Protein AF-A0A9W9JB70-F1 (afdb_monomer_lite)

Foldseek 3Di:
DDPLCVVVDPDDPVNDDPPDFAKDKDWDWPPDDDPDDDVDGDIDIKIATALPTPDFDKDKDQDDCVDRVDALPPDFDWDQDPVRDTDTDDDPSVPGDHDDDDDDDDDCPDPSIDIDGHGDMDD

Structure (mmCIF, N/CA/C/O backbone):
data_AF-A0A9W9JB70-F1
#
_entry.id   AF-A0A9W9JB70-F1
#
loop_
_atom_site.group_PDB
_atom_site.id
_atom_site.type_symbol
_atom_site.label_atom_id
_atom_site.label_alt_id
_atom_site.label_comp_id
_atom_site.label_asym_id
_atom_site.label_entity_id
_atom_site.label_seq_id
_atom_site.pdbx_PDB_ins_code
_atom_site.Cartn_x
_atom_site.Cartn_y
_atom_site.Cartn_z
_atom_site.occupancy
_atom_site.B_iso_or_equiv
_atom_site.auth_seq_id
_atom_site.auth_comp_id
_atom_site.auth_asym_id
_atom_site.auth_atom_id
_atom_site.pdbx_PDB_model_num
ATOM 1 N N . MET A 1 1 ? 16.450 0.782 2.456 1.00 54.50 1 MET A N 1
ATOM 2 C CA . MET A 1 1 ? 16.078 1.651 1.320 1.00 54.50 1 MET A CA 1
ATOM 3 C C . MET A 1 1 ? 17.338 2.333 0.809 1.00 54.50 1 MET A C 1
ATOM 5 O O . MET A 1 1 ? 18.117 2.794 1.636 1.00 54.50 1 MET A O 1
ATOM 9 N N . ASP A 1 2 ? 17.587 2.320 -0.502 1.00 63.84 2 ASP A N 1
ATOM 10 C CA . ASP A 1 2 ? 18.784 2.926 -1.104 1.00 63.84 2 ASP A CA 1
ATOM 11 C C . ASP A 1 2 ? 18.787 4.449 -0.869 1.00 63.84 2 ASP A C 1
ATOM 13 O O . ASP A 1 2 ? 17.778 5.120 -1.092 1.00 63.84 2 ASP A O 1
ATOM 17 N N . LYS A 1 3 ? 19.919 5.008 -0.414 1.00 68.44 3 LYS A N 1
ATOM 18 C CA . LYS A 1 3 ? 20.074 6.454 -0.186 1.00 68.44 3 LYS A CA 1
ATOM 19 C C . LYS A 1 3 ? 19.827 7.266 -1.459 1.00 68.44 3 LYS A C 1
ATOM 21 O O . LYS A 1 3 ? 19.377 8.403 -1.354 1.00 68.44 3 LYS A O 1
ATOM 26 N N . LYS A 1 4 ? 20.078 6.683 -2.637 1.00 66.25 4 LYS A N 1
ATOM 27 C CA . LYS A 1 4 ? 19.820 7.307 -3.943 1.00 66.25 4 LYS A CA 1
ATOM 28 C C . LYS A 1 4 ? 18.328 7.572 -4.193 1.00 66.25 4 LYS A C 1
ATOM 30 O O . LYS A 1 4 ? 18.001 8.479 -4.945 1.00 66.25 4 LYS A O 1
ATOM 35 N N . LEU A 1 5 ? 17.428 6.823 -3.549 1.00 68.25 5 LEU A N 1
ATOM 36 C CA . LEU A 1 5 ? 15.977 6.992 -3.697 1.00 68.25 5 LEU A CA 1
ATOM 37 C C . LEU A 1 5 ? 15.408 8.080 -2.779 1.00 68.25 5 LEU A C 1
ATOM 39 O O . LEU A 1 5 ? 14.369 8.654 -3.090 1.00 68.25 5 LEU A O 1
ATOM 43 N N . LEU A 1 6 ? 16.092 8.400 -1.674 1.00 70.50 6 LEU A N 1
ATOM 44 C CA . LEU A 1 6 ? 15.619 9.395 -0.704 1.00 70.50 6 LEU A CA 1
ATOM 45 C C . LEU A 1 6 ? 15.461 10.788 -1.323 1.00 70.50 6 LEU A C 1
ATOM 47 O O . LEU A 1 6 ? 14.512 11.489 -0.994 1.00 70.50 6 LEU A O 1
ATOM 51 N N . SER A 1 7 ? 16.352 11.180 -2.238 1.00 69.88 7 SER A N 1
ATOM 52 C CA . SER A 1 7 ? 16.279 12.475 -2.932 1.00 69.88 7 SER A CA 1
ATOM 53 C C . SER A 1 7 ? 15.112 12.582 -3.917 1.00 69.88 7 SER A C 1
ATOM 55 O O . SER A 1 7 ? 14.789 13.681 -4.360 1.00 69.88 7 SER A O 1
ATOM 57 N N . LEU A 1 8 ? 14.487 11.457 -4.270 1.00 68.56 8 LEU A N 1
ATOM 58 C CA . LEU A 1 8 ? 13.368 11.384 -5.208 1.00 68.56 8 LEU A CA 1
ATOM 59 C C . LEU A 1 8 ? 12.012 11.332 -4.491 1.00 68.56 8 LEU A C 1
ATOM 61 O O . LEU A 1 8 ? 10.968 11.469 -5.130 1.00 68.56 8 LEU A O 1
ATOM 65 N N . MET A 1 9 ? 12.010 11.147 -3.169 1.00 68.81 9 MET A N 1
ATOM 66 C CA . MET A 1 9 ? 10.788 11.141 -2.376 1.00 68.81 9 MET A CA 1
ATOM 67 C C . MET A 1 9 ? 10.269 12.569 -2.201 1.00 68.81 9 MET A C 1
ATOM 69 O O . MET A 1 9 ? 10.938 13.423 -1.626 1.00 68.81 9 MET A O 1
ATOM 73 N N . ARG A 1 10 ? 9.048 12.825 -2.681 1.00 65.38 10 ARG A N 1
ATOM 74 C CA . ARG A 1 10 ? 8.366 14.120 -2.504 1.00 65.38 10 ARG A CA 1
ATOM 75 C C . ARG A 1 10 ? 7.771 14.314 -1.114 1.00 65.38 10 ARG A C 1
ATOM 77 O O . ARG A 1 10 ? 7.559 15.448 -0.708 1.00 65.38 10 ARG A O 1
ATOM 84 N N . TYR A 1 11 ? 7.477 13.214 -0.431 1.00 68.38 11 TYR A N 1
ATOM 85 C CA . TYR A 1 11 ? 6.796 13.206 0.854 1.00 68.38 11 TYR A CA 1
ATOM 86 C C . TYR A 1 11 ? 7.609 12.402 1.856 1.00 68.38 11 TYR A C 1
ATOM 88 O O . TYR A 1 11 ? 8.193 11.366 1.527 1.00 68.38 11 TYR A O 1
ATOM 96 N N . SER A 1 12 ? 7.628 12.883 3.087 1.00 70.94 12 SER A N 1
ATOM 97 C CA . SER A 1 12 ? 8.323 12.285 4.213 1.00 70.94 12 SER A CA 1
ATOM 98 C C . SER A 1 12 ? 7.400 12.211 5.428 1.00 70.94 12 SER A C 1
ATOM 100 O O . SER A 1 12 ? 6.258 12.672 5.417 1.00 70.94 12 SER A O 1
ATOM 102 N N . THR A 1 13 ? 7.895 11.633 6.518 1.00 70.81 13 THR A N 1
ATOM 103 C CA . THR A 1 13 ? 7.125 11.495 7.760 1.00 70.81 13 THR A CA 1
ATOM 104 C C . THR A 1 13 ? 6.748 12.835 8.397 1.00 70.81 13 THR A C 1
ATOM 106 O O . THR A 1 13 ? 5.802 12.868 9.184 1.00 70.81 13 THR A O 1
ATOM 109 N N . ILE A 1 14 ? 7.444 13.930 8.059 1.00 77.38 14 ILE A N 1
ATOM 110 C CA . ILE A 1 14 ? 7.163 15.276 8.587 1.00 77.38 14 ILE A CA 1
ATOM 111 C C . ILE A 1 14 ? 5.987 15.954 7.873 1.00 77.38 14 ILE A C 1
ATOM 113 O O . ILE A 1 14 ? 5.364 16.840 8.447 1.00 77.38 14 ILE A O 1
ATOM 117 N N . ASP A 1 15 ? 5.664 15.521 6.650 1.00 77.06 15 ASP A N 1
ATOM 118 C CA . ASP A 1 15 ? 4.560 16.068 5.849 1.00 77.06 15 ASP A CA 1
ATOM 119 C C . ASP A 1 15 ? 3.198 15.521 6.303 1.00 77.06 15 ASP A C 1
ATOM 121 O O . ASP A 1 15 ? 2.140 15.986 5.873 1.00 77.06 15 ASP A O 1
ATOM 125 N N . ARG A 1 16 ? 3.207 14.524 7.196 1.00 78.06 16 ARG A N 1
ATOM 126 C CA . ARG A 1 16 ? 1.993 13.927 7.742 1.00 78.06 16 ARG A CA 1
ATOM 127 C C . ARG A 1 16 ? 1.310 14.900 8.697 1.00 78.06 16 ARG A C 1
ATOM 129 O O . ARG A 1 16 ? 1.859 15.269 9.735 1.00 78.06 16 ARG A O 1
ATOM 136 N N . GLN A 1 17 ? 0.061 15.236 8.392 1.00 82.69 17 GLN A N 1
ATOM 137 C CA . GLN A 1 17 ? -0.764 16.061 9.267 1.00 82.69 17 GLN A CA 1
ATOM 138 C C . GLN A 1 17 ? -0.983 15.380 10.624 1.00 82.69 17 GLN A C 1
ATOM 140 O O . GLN A 1 17 ? -1.194 14.166 10.718 1.00 82.69 17 GLN A O 1
ATOM 145 N N . SER A 1 18 ? -0.954 16.181 11.691 1.00 82.50 18 SER A N 1
ATOM 146 C CA . SER A 1 18 ? -1.287 15.700 13.031 1.00 82.50 18 SER A CA 1
ATOM 147 C C . SER A 1 18 ? -2.692 15.096 13.040 1.00 82.50 18 SER A C 1
ATOM 149 O O . SER A 1 18 ? -3.615 15.652 12.453 1.00 82.50 18 SER A O 1
ATOM 151 N N . GLY A 1 19 ? -2.844 13.944 13.690 1.00 84.25 19 GLY A N 1
ATOM 152 C CA . GLY A 1 19 ? -4.113 13.220 13.740 1.00 84.25 19 GLY A CA 1
ATOM 153 C C . GLY A 1 19 ? -4.423 12.351 12.518 1.00 84.25 19 GLY A C 1
ATOM 154 O O . GLY A 1 19 ? -5.435 11.664 12.531 1.00 84.25 19 GLY A O 1
ATOM 155 N N . SER A 1 20 ? -3.563 12.321 11.496 1.00 86.44 20 SER A N 1
ATOM 156 C CA . SER A 1 20 ? -3.701 11.349 10.404 1.00 86.44 20 SER A CA 1
ATOM 157 C C . SER A 1 20 ? -3.243 9.952 10.842 1.00 86.44 20 SER A C 1
ATOM 159 O O . SER A 1 20 ? -2.244 9.855 11.568 1.00 86.44 20 SER A O 1
ATOM 161 N N . PRO A 1 21 ? -3.917 8.876 10.385 1.00 90.06 21 PRO A N 1
ATOM 162 C CA . PRO A 1 21 ? -3.486 7.514 10.661 1.00 90.06 21 PRO A CA 1
ATOM 163 C C . PRO A 1 21 ? -2.098 7.257 10.075 1.00 90.06 21 PRO A C 1
ATOM 165 O O . PRO A 1 21 ? -1.689 7.841 9.064 1.00 90.06 21 PRO A O 1
ATOM 168 N N . ARG A 1 22 ? -1.351 6.375 10.730 1.00 91.25 22 ARG A N 1
ATOM 169 C CA . ARG A 1 22 ? -0.004 5.998 10.313 1.00 91.25 22 ARG A CA 1
ATOM 170 C C . ARG A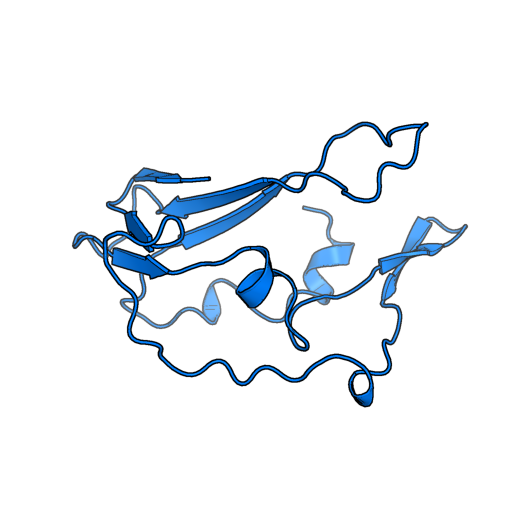 1 22 ? -0.083 4.801 9.377 1.00 91.25 22 ARG A C 1
ATOM 172 O O . ARG A 1 22 ? -0.102 3.660 9.824 1.00 91.25 22 ARG A O 1
ATOM 179 N N . LEU A 1 23 ? -0.179 5.088 8.084 1.00 89.19 23 LEU A N 1
ATOM 180 C CA . LEU A 1 23 ? -0.256 4.070 7.043 1.00 89.19 23 LEU A CA 1
ATOM 181 C C . LEU A 1 23 ? 1.068 3.953 6.292 1.00 89.19 23 LEU A C 1
ATOM 183 O O . LEU A 1 23 ? 1.698 4.961 5.967 1.00 89.19 23 LEU A O 1
ATOM 187 N N . THR A 1 24 ? 1.437 2.720 5.968 1.00 88.56 24 THR A N 1
ATOM 188 C CA . THR A 1 24 ? 2.559 2.389 5.091 1.00 88.56 24 THR A CA 1
ATOM 189 C C . THR A 1 24 ? 2.031 1.658 3.864 1.00 88.56 24 THR A C 1
ATOM 191 O O . THR A 1 24 ? 1.356 0.642 4.001 1.00 88.56 24 THR A O 1
ATOM 194 N N . LEU A 1 25 ? 2.365 2.154 2.670 1.00 85.00 25 LEU A N 1
ATOM 195 C CA . LEU A 1 25 ? 2.153 1.454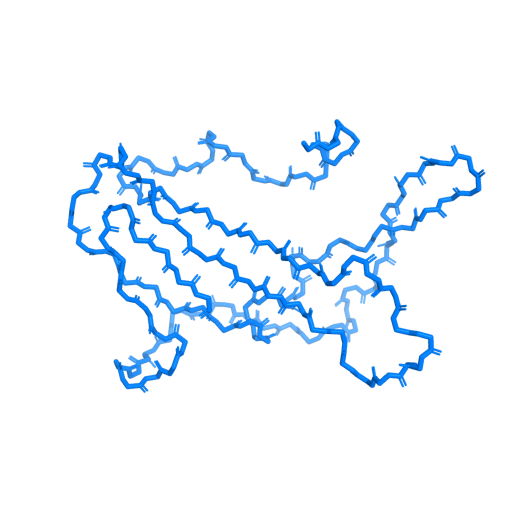 1.402 1.00 85.00 25 LEU A CA 1
ATOM 196 C C . LEU A 1 25 ? 3.478 0.826 0.961 1.00 85.00 25 LEU A C 1
ATOM 198 O O . LEU A 1 25 ? 4.467 1.531 0.765 1.00 85.00 25 LEU A O 1
ATOM 202 N N . THR A 1 26 ? 3.495 -0.492 0.798 1.00 85.81 26 THR A N 1
ATOM 203 C CA . THR A 1 26 ? 4.652 -1.255 0.318 1.00 85.81 26 THR A CA 1
ATOM 204 C C . THR A 1 26 ? 4.346 -1.835 -1.054 1.00 85.81 26 THR A C 1
ATOM 206 O O . THR A 1 26 ? 3.284 -2.418 -1.254 1.00 85.81 26 THR A O 1
ATOM 209 N N . LEU A 1 27 ? 5.286 -1.693 -1.989 1.00 81.94 27 LEU A N 1
ATOM 210 C CA . LEU A 1 27 ? 5.209 -2.275 -3.324 1.00 81.94 27 LEU A CA 1
ATOM 211 C C . LEU A 1 27 ? 6.178 -3.452 -3.430 1.00 81.94 27 LEU A C 1
ATOM 213 O O . LEU A 1 27 ? 7.383 -3.282 -3.251 1.00 81.94 27 LEU A O 1
ATOM 217 N N . GLU A 1 28 ? 5.658 -4.633 -3.743 1.00 82.38 28 GLU A N 1
ATOM 218 C CA . GLU A 1 28 ? 6.434 -5.856 -3.917 1.00 82.38 28 GLU A CA 1
ATOM 219 C C . GLU A 1 28 ? 6.312 -6.350 -5.360 1.00 82.38 28 GLU A C 1
ATOM 221 O O . GLU A 1 28 ? 5.230 -6.693 -5.837 1.00 82.38 28 GLU A O 1
ATOM 226 N N . ALA A 1 29 ? 7.443 -6.398 -6.060 1.00 77.44 29 ALA A N 1
ATOM 227 C CA . ALA A 1 29 ? 7.565 -7.061 -7.352 1.00 77.44 29 ALA A CA 1
ATOM 228 C C . ALA A 1 29 ? 8.129 -8.472 -7.163 1.00 77.44 29 ALA A C 1
ATOM 230 O O . ALA A 1 29 ? 8.850 -8.739 -6.198 1.00 77.44 29 ALA A O 1
ATOM 231 N N . LYS A 1 30 ? 7.860 -9.371 -8.115 1.00 73.62 30 LYS A N 1
ATOM 232 C CA . LYS A 1 30 ? 8.602 -10.635 -8.192 1.00 73.62 30 LYS A CA 1
ATOM 233 C C . LYS A 1 30 ? 10.097 -10.335 -8.317 1.00 73.62 30 LYS A C 1
ATOM 235 O O . LYS A 1 30 ? 10.495 -9.480 -9.104 1.00 73.62 30 LYS A O 1
ATOM 240 N N . SER A 1 31 ? 10.911 -11.054 -7.549 1.00 69.38 31 SER A N 1
ATOM 241 C CA . SER A 1 31 ? 12.374 -10.942 -7.585 1.00 69.38 31 SER A CA 1
ATOM 242 C C . SER A 1 31 ? 12.974 -11.415 -8.908 1.00 69.38 31 SER A C 1
ATOM 244 O O . SER A 1 31 ? 14.086 -11.029 -9.256 1.00 69.38 31 SER A O 1
ATOM 246 N N . GLU A 1 32 ? 12.247 -12.263 -9.631 1.00 66.44 32 GLU A N 1
ATOM 247 C CA . GLU A 1 32 ? 12.661 -12.828 -10.907 1.00 66.44 32 GLU A CA 1
ATOM 248 C C . GLU A 1 32 ? 11.926 -12.123 -12.048 1.00 66.44 32 GLU A C 1
ATOM 250 O O . GLU A 1 32 ? 10.696 -12.007 -12.042 1.00 66.44 32 GLU A O 1
ATOM 255 N N . LEU A 1 33 ? 12.695 -11.662 -13.035 1.00 61.25 33 LEU A N 1
ATOM 256 C CA . LEU A 1 33 ? 12.154 -11.252 -14.323 1.00 61.25 33 LEU A CA 1
ATOM 257 C C . LEU A 1 33 ? 11.652 -12.510 -15.032 1.00 61.25 33 LEU A C 1
ATOM 259 O O . LEU A 1 33 ? 12.414 -13.462 -15.200 1.00 61.25 33 LEU A O 1
ATOM 263 N N . ASP A 1 34 ? 10.382 -12.524 -15.437 1.00 59.91 34 ASP A N 1
ATOM 264 C CA . ASP A 1 34 ? 9.857 -13.631 -16.234 1.00 59.91 34 ASP A CA 1
ATOM 265 C C . ASP A 1 34 ? 10.555 -13.595 -17.607 1.00 59.91 34 ASP A C 1
ATOM 267 O O . ASP A 1 34 ? 10.440 -12.588 -18.317 1.00 59.91 34 ASP A O 1
ATOM 271 N N . PRO A 1 35 ? 11.314 -14.638 -17.998 1.00 58.56 35 PRO A N 1
ATOM 272 C CA . PRO A 1 35 ? 11.935 -14.689 -19.321 1.00 58.56 35 PRO A CA 1
ATOM 273 C C . PRO A 1 35 ? 10.881 -14.700 -20.435 1.00 58.56 35 PRO A C 1
ATOM 275 O O . PRO A 1 35 ? 11.190 -14.384 -21.585 1.00 58.56 35 PRO A O 1
ATOM 278 N N . VAL A 1 36 ? 9.637 -15.053 -20.102 1.00 61.03 36 VAL A N 1
ATOM 279 C CA . VAL A 1 36 ? 8.480 -14.913 -20.971 1.00 61.03 36 VAL A CA 1
ATOM 280 C C . VAL A 1 36 ? 7.731 -13.660 -20.541 1.00 61.03 36 VAL A C 1
ATOM 282 O O . VAL A 1 36 ? 7.016 -13.655 -19.543 1.00 61.03 36 VAL A O 1
ATOM 285 N N . TYR A 1 37 ? 7.863 -12.593 -21.327 1.00 55.56 37 TYR A N 1
ATOM 286 C CA . TYR A 1 37 ? 7.028 -11.410 -21.158 1.00 55.56 37 TYR A CA 1
ATOM 287 C C . TYR A 1 37 ? 5.555 -11.813 -21.319 1.00 55.56 37 TYR A C 1
ATOM 289 O O . TYR A 1 37 ? 5.074 -12.046 -22.428 1.00 55.56 37 TYR A O 1
ATOM 297 N N . ARG A 1 38 ? 4.844 -11.944 -20.199 1.00 58.25 38 ARG A N 1
ATOM 298 C CA . ARG A 1 38 ? 3.388 -11.816 -20.167 1.00 58.25 38 ARG A CA 1
ATOM 299 C C . ARG A 1 38 ? 3.099 -10.345 -19.918 1.00 58.25 38 ARG A C 1
ATOM 301 O O . ARG A 1 38 ? 3.779 -9.744 -19.091 1.00 58.25 38 ARG A O 1
ATOM 308 N N . ASP A 1 39 ? 2.082 -9.797 -20.575 1.00 56.28 39 ASP A N 1
ATOM 309 C CA . ASP A 1 39 ? 1.698 -8.371 -20.549 1.00 56.28 39 ASP A CA 1
ATOM 310 C C . ASP A 1 39 ? 1.363 -7.798 -19.147 1.00 56.28 39 ASP A C 1
ATOM 312 O O . ASP A 1 39 ? 0.853 -6.688 -19.022 1.00 56.28 39 ASP A O 1
ATOM 316 N N . SER A 1 40 ? 1.631 -8.532 -18.064 1.00 58.12 40 SER A N 1
ATOM 317 C CA . SER A 1 40 ? 1.373 -8.137 -16.687 1.00 58.12 40 SER A CA 1
ATOM 318 C C . SER A 1 40 ? 2.551 -8.499 -15.775 1.00 58.12 40 SER A C 1
ATOM 320 O O . SER A 1 40 ? 2.728 -9.662 -15.396 1.00 58.12 40 SER A O 1
ATOM 322 N N . TYR A 1 41 ? 3.317 -7.496 -15.344 1.00 58.50 41 TYR A N 1
ATOM 323 C CA . TYR A 1 41 ? 4.135 -7.625 -14.139 1.00 58.50 41 TYR A CA 1
ATOM 324 C C . TYR A 1 41 ? 3.200 -7.641 -12.927 1.00 58.50 41 TYR A C 1
ATOM 326 O O . TYR A 1 41 ? 2.465 -6.685 -12.689 1.00 58.50 41 TYR A O 1
ATOM 334 N N . SER A 1 42 ? 3.204 -8.733 -12.161 1.00 71.19 42 SER A N 1
ATOM 335 C CA . SER A 1 42 ? 2.416 -8.820 -10.931 1.00 71.19 42 SER A CA 1
ATOM 336 C C . SER A 1 42 ? 3.110 -8.019 -9.830 1.00 71.19 42 SER A C 1
ATOM 338 O O . SER A 1 42 ? 4.055 -8.508 -9.205 1.00 71.19 42 SER A O 1
ATOM 340 N N . LEU A 1 43 ? 2.650 -6.791 -9.622 1.00 76.75 43 LEU A N 1
ATOM 341 C CA . LEU A 1 43 ? 2.995 -5.979 -8.465 1.00 76.75 43 LEU A CA 1
ATOM 342 C C . LEU A 1 43 ? 1.961 -6.227 -7.366 1.00 76.75 43 LEU A C 1
ATOM 344 O O . LEU A 1 43 ? 0.761 -6.125 -7.609 1.00 76.75 43 LEU A O 1
ATOM 348 N N . THR A 1 44 ? 2.430 -6.572 -6.171 1.00 82.06 44 THR A N 1
ATOM 349 C CA . THR A 1 44 ? 1.591 -6.664 -4.975 1.00 82.06 44 THR A CA 1
ATOM 350 C C . THR A 1 44 ? 1.747 -5.381 -4.185 1.00 82.06 44 THR A C 1
ATOM 352 O O . THR A 1 44 ? 2.865 -4.951 -3.906 1.00 82.06 44 THR A O 1
ATOM 355 N N . PHE A 1 45 ? 0.631 -4.780 -3.809 1.00 84.25 45 PHE A N 1
ATOM 356 C CA . PHE A 1 45 ? 0.616 -3.595 -2.972 1.00 84.25 45 PHE A CA 1
ATOM 357 C C . PHE A 1 45 ? 0.111 -3.997 -1.599 1.00 84.25 45 PHE A C 1
ATOM 359 O O . PHE A 1 45 ? -0.920 -4.646 -1.491 1.00 84.25 45 PHE A O 1
ATOM 366 N N . LYS A 1 46 ? 0.843 -3.637 -0.550 1.00 89.38 46 LYS A N 1
ATOM 367 C CA . LYS A 1 46 ? 0.455 -3.910 0.832 1.00 89.38 46 LYS A CA 1
ATOM 368 C C . LYS A 1 46 ? 0.237 -2.607 1.562 1.00 89.38 46 LYS A C 1
ATOM 370 O O . LYS A 1 46 ? 1.117 -1.749 1.539 1.00 89.38 46 LYS A O 1
ATOM 375 N N . ILE A 1 47 ? -0.900 -2.479 2.231 1.00 91.31 47 ILE A N 1
ATOM 376 C CA . ILE A 1 47 ? -1.194 -1.337 3.092 1.00 91.31 47 ILE A CA 1
ATOM 377 C C . ILE A 1 47 ? -1.226 -1.838 4.526 1.00 91.31 47 ILE A C 1
ATOM 379 O O . ILE A 1 47 ? -2.013 -2.723 4.852 1.00 91.31 47 ILE A O 1
ATOM 383 N N . ALA A 1 48 ? -0.362 -1.282 5.366 1.00 94.19 48 ALA A N 1
ATOM 384 C CA . ALA A 1 48 ? -0.266 -1.614 6.781 1.00 94.19 48 ALA A CA 1
ATOM 385 C C . ALA A 1 48 ? -0.529 -0.375 7.636 1.00 94.19 48 ALA A C 1
ATOM 387 O O . ALA A 1 48 ? -0.139 0.734 7.254 1.00 94.19 48 ALA A O 1
ATOM 388 N N . ARG A 1 49 ? -1.165 -0.562 8.794 1.00 94.38 49 ARG A N 1
ATOM 389 C CA . ARG A 1 49 ? -1.336 0.481 9.807 1.00 94.38 49 ARG A CA 1
ATOM 390 C C . ARG A 1 49 ? -0.439 0.202 11.004 1.00 94.38 49 ARG A C 1
ATOM 392 O O . ARG A 1 49 ? -0.492 -0.888 11.564 1.00 94.38 49 ARG A O 1
ATOM 399 N N . ASP A 1 50 ? 0.350 1.193 11.419 1.00 93.62 50 ASP A N 1
ATOM 400 C CA . ASP A 1 50 ? 1.280 1.025 12.542 1.00 93.62 50 ASP A CA 1
ATOM 401 C C . ASP A 1 50 ? 0.535 0.576 13.815 1.00 93.62 50 ASP A C 1
ATOM 403 O O . ASP A 1 50 ? -0.488 1.156 14.190 1.00 93.62 50 ASP A O 1
ATOM 407 N N . SER A 1 51 ? 1.093 -0.398 14.537 1.00 94.12 51 SER A N 1
ATOM 408 C CA . SER A 1 51 ? 0.577 -0.852 15.840 1.00 94.12 51 SER A CA 1
ATOM 409 C C . SER A 1 51 ? 0.500 0.291 16.865 1.00 94.12 51 SER A C 1
ATOM 411 O O . SER A 1 51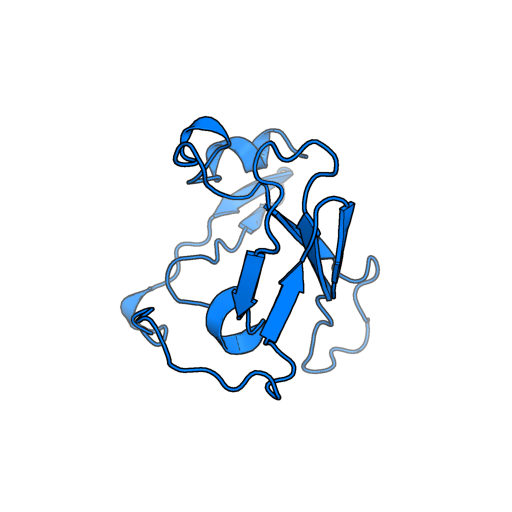 ? -0.450 0.418 17.644 1.00 94.12 51 SER A O 1
ATOM 413 N N . ASP A 1 52 ? 1.487 1.187 16.808 1.00 93.00 52 ASP A N 1
ATOM 414 C CA . ASP A 1 52 ? 1.653 2.318 17.720 1.00 93.00 52 ASP A CA 1
ATOM 415 C C . ASP A 1 52 ? 0.985 3.598 17.191 1.00 93.00 52 ASP A C 1
ATOM 417 O O . ASP A 1 52 ? 1.327 4.712 17.605 1.00 93.00 52 ASP A O 1
ATOM 421 N N . ASP A 1 53 ? 0.032 3.469 16.262 1.00 90.75 53 ASP A N 1
ATOM 422 C CA . ASP A 1 53 ? -0.736 4.604 15.761 1.00 90.75 53 ASP A CA 1
ATOM 423 C C . ASP A 1 53 ? -1.465 5.299 16.931 1.00 90.75 53 ASP A C 1
ATOM 425 O O . ASP A 1 53 ? -2.233 4.648 17.651 1.00 90.75 53 ASP A O 1
ATOM 429 N N . PRO A 1 54 ? -1.223 6.602 17.185 1.00 90.12 54 PRO A N 1
ATOM 430 C CA . PRO A 1 54 ? -1.943 7.343 18.215 1.00 90.12 54 PRO A CA 1
ATOM 431 C C . PRO A 1 54 ? -3.439 7.464 17.903 1.00 90.12 54 PRO A C 1
ATOM 433 O O . PRO A 1 54 ? -4.233 7.627 18.827 1.00 90.12 54 PRO A O 1
ATOM 436 N N . GLN A 1 55 ? -3.837 7.368 16.631 1.00 90.75 55 GLN A N 1
ATOM 437 C CA . GLN A 1 55 ? -5.236 7.241 16.249 1.00 90.75 55 GLN A CA 1
ATOM 438 C C . GLN A 1 55 ? -5.674 5.794 16.433 1.00 90.75 55 GLN A C 1
ATOM 440 O O . GLN A 1 55 ? -5.122 4.893 15.805 1.00 90.75 55 GLN A O 1
ATOM 445 N N . LYS A 1 56 ? -6.669 5.573 17.294 1.00 89.75 56 LYS A N 1
ATOM 446 C CA . LYS A 1 56 ? -7.169 4.229 17.627 1.00 89.75 56 LYS A CA 1
ATOM 447 C C . LYS A 1 56 ? -8.439 3.842 16.882 1.00 89.75 56 LYS A C 1
ATOM 449 O O . LYS A 1 56 ? -8.680 2.656 16.693 1.00 89.75 56 LYS A O 1
ATOM 454 N N . GLU A 1 57 ? -9.198 4.823 16.404 1.00 91.31 57 GLU A N 1
ATOM 455 C CA . GLU A 1 57 ? -10.395 4.563 15.605 1.00 91.31 57 GLU A CA 1
ATOM 456 C C . GLU A 1 57 ? -10.037 3.869 14.286 1.00 91.31 57 GLU A C 1
ATOM 458 O O . GLU A 1 57 ? -8.996 4.200 13.697 1.00 91.31 57 GLU A O 1
ATOM 463 N N . PRO A 1 58 ? -10.865 2.929 13.793 1.00 91.50 58 PRO A N 1
ATOM 464 C CA . PRO A 1 58 ? -10.677 2.334 12.479 1.00 91.50 58 PRO A CA 1
ATOM 465 C C . PRO A 1 58 ? -10.614 3.419 11.403 1.00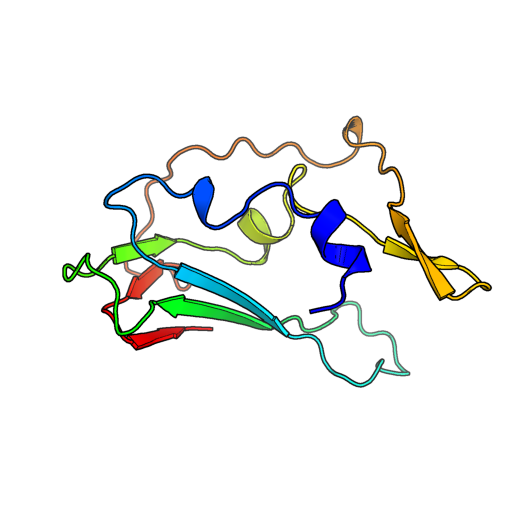 91.50 58 PRO A C 1
ATOM 467 O O . PRO A 1 58 ? -11.440 4.331 11.381 1.00 91.50 58 PRO A O 1
ATOM 470 N N . CYS A 1 59 ? -9.635 3.330 10.507 1.00 89.31 59 CYS A N 1
ATOM 471 C CA . CYS A 1 59 ? -9.586 4.190 9.337 1.00 89.31 59 CYS A CA 1
ATOM 472 C C . CYS A 1 59 ? -10.139 3.431 8.138 1.00 89.31 59 CYS A C 1
ATOM 474 O O . CYS A 1 59 ? -9.931 2.226 7.984 1.00 89.31 59 CYS A O 1
ATOM 476 N N . VAL A 1 60 ? -10.871 4.154 7.302 1.00 88.94 60 VAL A N 1
ATOM 477 C CA . VAL A 1 60 ? -11.411 3.638 6.052 1.00 88.94 60 VAL A CA 1
ATOM 478 C C . VAL A 1 60 ? -10.530 4.143 4.929 1.00 88.94 60 VAL A C 1
ATOM 480 O O . VAL A 1 60 ? -10.274 5.344 4.826 1.00 88.94 60 VAL A O 1
ATOM 483 N N . ILE A 1 61 ? -10.075 3.221 4.094 1.00 87.19 61 ILE A N 1
ATOM 484 C CA . ILE A 1 61 ? -9.318 3.530 2.895 1.00 87.19 61 ILE A CA 1
ATOM 485 C C . ILE A 1 61 ? -10.027 2.932 1.689 1.00 87.19 61 ILE A C 1
ATOM 487 O O . ILE A 1 61 ? -10.572 1.830 1.735 1.00 87.19 61 ILE A O 1
ATOM 491 N N . HIS A 1 62 ? -9.987 3.674 0.596 1.00 87.06 62 HIS A N 1
ATOM 492 C CA . HIS A 1 62 ? -10.258 3.142 -0.721 1.00 87.06 62 HIS A CA 1
ATOM 493 C C . HIS A 1 62 ? -8.990 3.328 -1.534 1.00 87.06 62 HIS A C 1
ATOM 495 O O . HIS A 1 62 ? -8.549 4.464 -1.720 1.00 87.06 62 HIS A O 1
ATOM 501 N N . TRP A 1 63 ? -8.407 2.230 -1.997 1.00 83.12 63 TRP A N 1
ATOM 502 C CA . TRP A 1 63 ? -7.195 2.285 -2.796 1.00 83.12 63 TRP A CA 1
ATOM 503 C C . TRP A 1 63 ? -7.257 1.249 -3.912 1.00 83.12 63 TRP A C 1
ATOM 505 O O . TRP A 1 63 ? -7.238 0.046 -3.665 1.00 83.12 63 TRP A O 1
ATOM 515 N N . ASP A 1 64 ? -7.372 1.743 -5.138 1.00 80.88 64 ASP A N 1
ATOM 516 C CA . ASP A 1 64 ? -7.390 0.955 -6.361 1.00 80.88 64 ASP A CA 1
ATOM 517 C C . ASP A 1 64 ? -5.977 0.949 -6.969 1.00 80.88 64 ASP A C 1
ATOM 519 O O . ASP A 1 64 ? -5.468 2.009 -7.345 1.00 80.88 64 ASP A O 1
ATOM 523 N N . PRO A 1 65 ? -5.317 -0.213 -7.096 1.00 76.50 65 PRO A N 1
ATOM 524 C CA . PRO A 1 65 ? -3.957 -0.281 -7.618 1.00 76.50 65 PRO A CA 1
ATOM 525 C C . PRO A 1 65 ? -3.821 0.238 -9.043 1.00 76.50 65 PRO A C 1
ATOM 527 O O . PRO A 1 65 ? -2.766 0.767 -9.384 1.00 76.50 65 PRO A O 1
ATOM 530 N N . VAL A 1 66 ? -4.854 0.097 -9.872 1.00 74.44 66 VAL A N 1
ATOM 531 C CA . VAL A 1 66 ? -4.828 0.540 -11.267 1.00 74.44 66 VAL A CA 1
ATOM 532 C C . VAL A 1 66 ? -5.041 2.047 -11.329 1.00 74.44 66 VAL A C 1
ATOM 534 O O . VAL A 1 66 ? -4.267 2.759 -11.967 1.00 74.44 66 VAL A O 1
ATOM 537 N N . GLU A 1 67 ? -6.064 2.537 -10.634 1.00 74.12 67 GLU A N 1
ATOM 538 C CA . GLU A 1 67 ? -6.497 3.933 -10.738 1.00 74.12 67 GLU A CA 1
ATOM 539 C C . GLU A 1 67 ? -5.695 4.887 -9.843 1.00 74.12 67 GLU A C 1
ATOM 541 O O . GLU A 1 67 ? -5.367 5.998 -10.262 1.00 74.12 67 GLU A O 1
ATOM 546 N N . ASP A 1 68 ? -5.367 4.464 -8.621 1.00 74.00 68 ASP A N 1
ATOM 547 C CA . ASP A 1 68 ? -4.671 5.279 -7.620 1.00 74.00 68 ASP A CA 1
ATOM 548 C C . ASP A 1 68 ? -3.154 5.004 -7.611 1.00 74.00 68 ASP A C 1
ATOM 550 O O . ASP A 1 68 ? -2.365 5.881 -7.253 1.00 74.00 68 ASP A O 1
ATOM 554 N N . GLY A 1 69 ? -2.725 3.803 -8.021 1.00 70.06 69 GLY A N 1
ATOM 555 C CA . GLY A 1 69 ? -1.312 3.407 -8.059 1.00 70.06 69 GLY A CA 1
ATOM 556 C C . GLY A 1 69 ? -0.537 3.915 -9.279 1.00 70.06 69 GLY A C 1
ATOM 557 O O . GLY A 1 69 ? 0.653 4.214 -9.157 1.00 70.06 69 GLY A O 1
ATOM 558 N N . PHE A 1 70 ? -1.193 4.063 -10.439 1.00 69.06 70 PHE A N 1
ATOM 559 C CA . PHE A 1 70 ? -0.534 4.435 -11.702 1.00 69.06 70 PHE A CA 1
ATOM 560 C C . PHE A 1 70 ? -0.928 5.818 -12.255 1.00 69.06 70 PHE A C 1
ATOM 562 O O . PHE A 1 70 ? -0.848 6.074 -13.457 1.00 69.06 70 PHE A O 1
ATOM 569 N N . GLY A 1 71 ? -1.332 6.741 -11.379 1.00 63.44 71 GLY A N 1
ATOM 570 C CA . GLY A 1 71 ? -1.720 8.100 -11.762 1.00 63.44 71 GLY A CA 1
ATOM 571 C C . GLY A 1 71 ? -0.567 8.997 -12.250 1.00 63.44 71 GLY A C 1
ATOM 572 O O . GLY A 1 71 ? 0.601 8.826 -11.894 1.00 63.44 71 GLY A O 1
ATOM 573 N N . GLN A 1 72 ? -0.934 10.032 -13.017 1.00 58.91 72 GLN A N 1
ATOM 574 C CA . GLN A 1 72 ? -0.055 11.015 -13.680 1.00 58.91 72 GLN A CA 1
ATOM 575 C C . GLN A 1 72 ? 1.010 11.677 -12.778 1.00 58.91 72 GLN A C 1
ATOM 577 O O . GLN A 1 72 ? 2.026 12.158 -13.273 1.00 58.91 72 GLN A O 1
ATOM 582 N N . SER A 1 73 ? 0.774 11.765 -11.466 1.00 57.66 73 SER A N 1
ATOM 583 C CA . SER A 1 73 ? 1.591 12.551 -10.530 1.00 57.66 73 SER A CA 1
ATOM 584 C C . SER A 1 73 ? 2.514 11.723 -9.625 1.00 57.66 73 SER A C 1
ATOM 586 O O . SER A 1 73 ? 3.317 12.325 -8.904 1.00 57.66 73 SER A O 1
ATOM 588 N N . GLY A 1 74 ? 2.414 10.386 -9.655 1.00 56.59 74 GLY A N 1
ATOM 589 C CA . GLY A 1 74 ? 3.046 9.501 -8.665 1.00 56.59 74 GLY A CA 1
ATOM 590 C C . GLY A 1 74 ? 4.183 8.611 -9.174 1.00 56.59 74 GLY A C 1
ATOM 591 O O . GLY A 1 74 ? 5.001 8.171 -8.368 1.00 56.59 74 GLY A O 1
ATOM 592 N N . ILE A 1 75 ? 4.275 8.355 -10.484 1.00 63.72 75 ILE A N 1
ATOM 593 C CA . ILE A 1 75 ? 5.277 7.428 -11.028 1.00 63.72 75 ILE A CA 1
ATOM 594 C C . ILE A 1 75 ? 6.544 8.184 -11.431 1.00 63.72 75 ILE A C 1
ATOM 596 O O . ILE A 1 75 ? 6.520 9.049 -12.306 1.00 63.72 75 ILE A O 1
ATOM 600 N N . ILE A 1 76 ? 7.673 7.799 -10.838 1.00 64.25 76 ILE A N 1
ATOM 601 C CA . ILE A 1 76 ? 9.009 8.142 -11.331 1.00 64.25 76 ILE A CA 1
ATOM 602 C C . ILE A 1 76 ? 9.599 6.865 -11.926 1.00 64.25 76 ILE A C 1
ATOM 604 O O . ILE A 1 76 ? 9.835 5.899 -11.203 1.00 64.25 76 ILE A O 1
ATOM 608 N N . ILE A 1 77 ? 9.840 6.851 -13.237 1.00 71.19 77 ILE A N 1
ATOM 609 C CA . ILE A 1 77 ? 10.587 5.760 -13.869 1.00 71.19 77 ILE A CA 1
ATOM 610 C C . ILE A 1 77 ? 12.073 6.061 -13.708 1.00 71.19 77 ILE A C 1
ATOM 612 O O . ILE A 1 77 ? 12.525 7.144 -14.075 1.00 71.19 77 ILE A O 1
ATOM 616 N N . LEU A 1 78 ? 12.828 5.109 -13.161 1.00 76.12 78 LEU A N 1
ATOM 617 C CA . LEU A 1 78 ? 14.275 5.212 -13.008 1.00 76.12 78 LEU A CA 1
ATOM 618 C C . LEU A 1 78 ? 14.963 4.298 -14.014 1.00 76.12 78 LEU A C 1
ATOM 620 O O . LEU A 1 78 ? 14.704 3.097 -14.050 1.00 76.12 78 LEU A O 1
ATOM 624 N N . HIS A 1 79 ? 15.845 4.873 -14.822 1.00 75.19 79 HIS A N 1
ATOM 625 C CA . HIS A 1 79 ? 16.732 4.126 -15.697 1.00 75.19 79 HIS A CA 1
ATOM 626 C C . HIS A 1 79 ? 18.028 3.809 -14.954 1.00 75.19 79 HIS A C 1
ATOM 628 O O . HIS A 1 79 ? 18.632 4.702 -14.355 1.00 75.19 79 HIS A O 1
ATOM 634 N N . HIS A 1 80 ? 18.438 2.542 -14.994 1.00 72.12 80 HIS A N 1
ATOM 635 C CA . HIS A 1 80 ? 19.731 2.111 -14.484 1.00 72.12 80 HIS A CA 1
ATOM 636 C C . HIS A 1 80 ? 20.778 2.291 -15.583 1.00 72.12 80 HIS A C 1
ATOM 638 O O . HIS A 1 80 ? 20.797 1.551 -16.566 1.00 72.12 80 HIS A O 1
ATOM 644 N N . GLU A 1 81 ? 21.636 3.291 -15.430 1.00 74.88 81 GLU A N 1
ATOM 645 C CA . GLU A 1 81 ? 22.708 3.550 -16.383 1.00 74.88 81 GLU A CA 1
ATOM 646 C C . GLU A 1 81 ? 2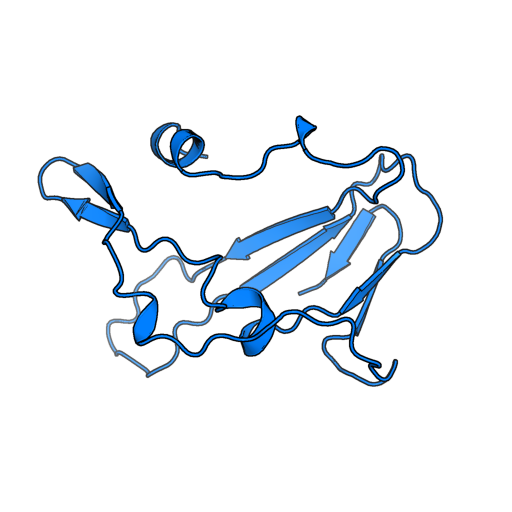3.880 2.577 -16.176 1.00 74.88 81 GLU A C 1
ATOM 648 O O . GLU A 1 81 ? 24.030 1.927 -15.137 1.00 74.88 81 GLU A O 1
ATOM 653 N N . SER A 1 82 ? 24.742 2.460 -17.188 1.00 75.12 82 SER A N 1
ATOM 654 C CA . SER A 1 82 ? 25.901 1.554 -17.189 1.00 75.12 82 SER A CA 1
ATOM 655 C C . SER A 1 82 ? 26.942 1.851 -16.097 1.00 75.12 82 SER A C 1
ATOM 657 O O . SER A 1 82 ? 27.863 1.067 -15.904 1.00 75.12 82 SER A O 1
ATOM 659 N N . ASN A 1 83 ? 26.814 2.982 -15.402 1.00 77.88 83 ASN A N 1
ATOM 660 C CA . ASN A 1 83 ? 27.637 3.416 -14.271 1.00 77.88 83 ASN A CA 1
ATOM 661 C C . ASN A 1 83 ? 26.973 3.161 -12.899 1.00 77.88 83 ASN A C 1
ATOM 663 O O . ASN A 1 83 ? 27.420 3.729 -11.906 1.00 77.88 83 ASN A O 1
ATOM 667 N N . GLU A 1 84 ? 25.900 2.363 -12.840 1.00 69.75 84 GLU A N 1
ATOM 668 C CA . GLU A 1 84 ? 25.107 2.109 -11.623 1.00 69.75 84 GLU A CA 1
ATOM 669 C C . GLU A 1 84 ? 24.411 3.358 -11.041 1.00 69.75 84 GLU A C 1
ATOM 671 O O . GLU A 1 84 ? 23.987 3.386 -9.875 1.00 69.75 84 GLU A O 1
ATOM 676 N N . GLU A 1 85 ? 24.277 4.427 -11.830 1.00 74.75 85 GLU A N 1
ATOM 677 C CA . GLU A 1 85 ? 23.428 5.560 -11.480 1.00 74.75 85 GLU A CA 1
ATOM 678 C C . GLU A 1 85 ? 21.968 5.266 -11.836 1.00 74.75 85 GLU A C 1
ATOM 680 O O . GLU A 1 85 ? 21.651 4.735 -12.900 1.00 74.75 85 GLU A O 1
ATOM 685 N N . LEU A 1 86 ? 21.066 5.648 -10.930 1.00 73.81 86 LEU A N 1
ATOM 686 C CA . LEU A 1 86 ? 19.632 5.683 -11.189 1.00 73.81 86 LEU A CA 1
ATOM 687 C C . LEU A 1 86 ? 19.272 7.099 -11.620 1.00 73.81 86 LEU A C 1
ATOM 689 O O . LEU A 1 86 ? 19.425 8.034 -10.830 1.00 73.81 86 LEU A O 1
ATOM 693 N N . ARG A 1 87 ? 18.784 7.264 -12.852 1.00 75.31 87 ARG A N 1
ATOM 694 C CA . ARG A 1 87 ? 18.321 8.565 -13.348 1.00 75.31 87 ARG A CA 1
ATOM 695 C C . ARG A 1 87 ? 16.825 8.559 -13.636 1.00 75.31 87 ARG A C 1
ATOM 697 O O . ARG A 1 87 ? 16.343 7.620 -14.270 1.00 75.31 87 ARG A O 1
ATOM 704 N N . PRO A 1 88 ? 16.080 9.588 -13.194 1.00 74.38 88 PRO A N 1
ATOM 705 C CA . PRO A 1 88 ? 14.679 9.725 -13.553 1.00 74.38 88 PRO A CA 1
ATOM 706 C C . PRO A 1 88 ? 14.540 9.948 -15.056 1.00 74.38 88 PRO A C 1
ATOM 708 O O . PRO A 1 88 ? 15.195 10.814 -15.634 1.00 74.38 88 PRO A O 1
ATOM 711 N N . ILE A 1 89 ? 13.663 9.169 -15.680 1.00 75.88 89 ILE A N 1
ATOM 712 C CA . ILE A 1 89 ? 13.229 9.400 -17.050 1.00 75.88 89 ILE A CA 1
ATOM 713 C C . ILE A 1 89 ? 12.183 10.505 -17.007 1.00 75.88 89 ILE A C 1
ATOM 715 O O . ILE A 1 89 ? 11.170 10.398 -16.312 1.00 75.88 89 ILE A O 1
ATOM 719 N N . GLN A 1 90 ? 12.426 11.572 -17.760 1.00 67.75 90 GLN A N 1
ATOM 720 C CA . GLN A 1 90 ? 11.431 12.613 -17.938 1.00 67.75 90 GLN A CA 1
ATOM 721 C C . GLN A 1 90 ? 10.326 12.081 -18.851 1.00 67.75 90 GLN A C 1
ATOM 723 O O . GLN A 1 90 ? 10.551 11.816 -20.029 1.00 67.75 90 GLN A O 1
ATOM 728 N N . LEU A 1 91 ? 9.143 11.879 -18.277 1.00 66.56 91 LEU A N 1
ATOM 729 C CA . LEU A 1 91 ? 7.952 11.506 -19.026 1.00 66.56 91 LEU A CA 1
ATOM 730 C C . LEU A 1 91 ? 7.237 12.770 -19.499 1.00 66.56 91 LEU A C 1
ATOM 732 O O . LEU A 1 91 ? 7.063 13.716 -18.728 1.00 66.56 91 LEU A O 1
ATOM 736 N N . GLU A 1 92 ? 6.783 12.766 -20.749 1.00 68.25 92 GLU A N 1
ATOM 737 C CA . GLU A 1 92 ? 5.898 13.799 -21.284 1.00 68.25 92 GLU A CA 1
ATOM 738 C C . GLU A 1 92 ? 4.515 13.663 -20.629 1.00 68.25 92 GLU A C 1
ATOM 740 O O . GLU A 1 92 ? 3.616 12.987 -21.130 1.00 68.25 92 GLU A O 1
ATOM 745 N N . LEU A 1 93 ? 4.352 14.293 -19.460 1.00 60.78 93 LEU A N 1
ATOM 746 C CA . LEU A 1 93 ? 3.152 14.194 -18.618 1.00 60.78 93 LEU A CA 1
ATOM 747 C C . LEU A 1 93 ? 1.862 14.542 -19.379 1.00 60.78 93 LEU A C 1
ATOM 749 O O . LEU A 1 93 ? 0.813 13.978 -19.086 1.00 60.78 93 LEU A O 1
ATOM 753 N N . GLY A 1 94 ? 1.943 15.412 -20.394 1.00 60.41 94 GLY A N 1
ATOM 754 C CA . GLY A 1 94 ? 0.812 15.808 -21.240 1.00 60.41 94 GLY A CA 1
ATOM 755 C C . GLY A 1 94 ? 0.203 14.688 -22.095 1.00 60.41 94 GLY A C 1
ATOM 756 O O . GLY A 1 94 ? -0.876 14.884 -22.645 1.00 60.41 94 GLY A O 1
ATOM 757 N N . GLN A 1 95 ? 0.861 13.528 -22.206 1.00 58.75 95 GLN A N 1
ATOM 758 C CA . GLN A 1 95 ? 0.348 12.350 -22.922 1.00 58.75 95 GLN A CA 1
ATOM 759 C C . GLN A 1 95 ? -0.261 11.288 -21.997 1.00 58.75 95 GLN A C 1
ATOM 761 O O . GLN A 1 95 ? -0.915 10.360 -22.472 1.00 58.75 95 GLN A O 1
ATOM 766 N N . LEU A 1 96 ? -0.060 11.409 -20.684 1.00 57.81 96 LEU A N 1
ATOM 767 C CA . LEU A 1 96 ? -0.646 10.498 -19.706 1.00 57.81 96 LEU A CA 1
ATOM 768 C C . LEU A 1 96 ? -2.069 10.970 -19.365 1.00 57.81 96 LEU A C 1
ATOM 770 O O . LEU A 1 96 ? -2.292 12.177 -19.287 1.00 57.81 96 LEU A O 1
ATOM 774 N N . PRO A 1 97 ? -3.049 10.075 -19.155 1.00 56.66 97 PRO A N 1
ATOM 775 C CA . PRO A 1 97 ? -4.386 10.492 -18.755 1.00 56.66 97 PRO A CA 1
ATOM 776 C C . PRO A 1 97 ? -4.340 11.221 -17.403 1.00 56.66 97 PRO A C 1
ATOM 778 O O . PRO A 1 97 ? -3.917 10.667 -16.388 1.00 56.66 97 PRO A O 1
ATOM 781 N N . ALA A 1 98 ? -4.774 12.482 -17.389 1.00 55.44 98 ALA A N 1
ATOM 782 C CA . ALA A 1 98 ? -4.902 13.269 -16.170 1.00 55.44 98 ALA A CA 1
ATOM 783 C C . ALA A 1 98 ? -6.178 12.868 -15.434 1.00 55.44 98 ALA A C 1
ATOM 785 O O . ALA A 1 98 ? -7.274 13.280 -15.818 1.00 55.44 98 ALA A O 1
ATOM 786 N N . LYS A 1 99 ? -6.053 12.076 -14.366 1.00 59.78 99 LYS A N 1
ATOM 787 C CA . LYS A 1 99 ? -7.178 11.815 -13.467 1.00 59.78 99 LYS A CA 1
ATOM 788 C C . LYS A 1 99 ? -7.109 12.793 -12.300 1.00 59.78 99 LYS A C 1
ATOM 790 O O . LYS A 1 99 ? -6.169 12.767 -11.510 1.00 59.78 99 LYS A O 1
ATOM 795 N N . GLN A 1 100 ? -8.091 13.688 -12.204 1.00 59.25 100 GLN A N 1
ATOM 796 C CA . GLN A 1 100 ? -8.269 14.465 -10.982 1.00 59.25 100 GLN A CA 1
ATOM 797 C C . GLN A 1 100 ? -8.742 13.516 -9.879 1.00 59.25 100 GLN A C 1
ATOM 799 O O . GLN A 1 100 ? -9.774 12.859 -10.020 1.00 59.25 100 GLN A O 1
ATOM 804 N N . LEU A 1 101 ? -7.970 13.440 -8.796 1.00 61.84 101 LEU A N 1
ATOM 805 C CA . LEU A 1 101 ? -8.348 12.711 -7.592 1.00 61.84 101 LEU A CA 1
ATOM 806 C C . LEU A 1 101 ? -9.401 13.538 -6.851 1.00 61.84 101 LEU A C 1
ATOM 808 O O . LEU A 1 101 ? -9.073 14.438 -6.080 1.00 61.84 101 LEU A O 1
ATOM 812 N N . HIS A 1 102 ? -10.669 13.262 -7.134 1.00 59.56 102 HIS A N 1
ATOM 813 C CA . HIS A 1 102 ? -11.791 13.802 -6.372 1.00 59.56 102 HIS A CA 1
ATOM 814 C C . HIS A 1 102 ? -12.242 12.776 -5.334 1.00 59.56 102 HIS A C 1
ATOM 816 O O . HIS A 1 102 ? -12.190 11.574 -5.618 1.00 59.56 102 HIS A O 1
ATOM 822 N N . PRO A 1 103 ? -12.716 13.213 -4.152 1.00 67.38 103 PRO A N 1
ATOM 823 C CA . PRO A 1 103 ? -13.462 12.335 -3.262 1.00 67.38 103 PRO A CA 1
ATOM 824 C C . PRO A 1 103 ? -14.583 11.648 -4.051 1.00 67.38 103 PRO A C 1
ATOM 826 O O . PRO A 1 103 ? -15.372 12.315 -4.721 1.00 67.38 103 PRO A O 1
ATOM 829 N N . ARG A 1 104 ? -14.614 10.316 -4.009 1.00 70.25 104 ARG A N 1
ATOM 830 C CA . ARG A 1 104 ? -15.620 9.485 -4.676 1.00 70.25 104 ARG A CA 1
ATOM 831 C C . ARG A 1 104 ? -16.437 8.748 -3.629 1.00 70.25 104 ARG A C 1
ATOM 833 O O . ARG A 1 104 ? -15.867 8.217 -2.678 1.00 70.25 104 ARG A O 1
ATOM 840 N N . ASP A 1 105 ? -17.746 8.685 -3.839 1.00 78.75 105 ASP A N 1
ATOM 841 C CA . ASP A 1 105 ? -18.602 7.786 -3.074 1.00 78.75 105 ASP A CA 1
ATOM 842 C C . ASP A 1 105 ? -18.322 6.354 -3.530 1.00 78.75 105 ASP A C 1
ATOM 844 O O . ASP A 1 105 ? -18.444 6.024 -4.712 1.00 78.75 105 ASP A O 1
ATOM 848 N N . VAL A 1 106 ? -17.908 5.508 -2.593 1.00 78.69 106 VAL A N 1
ATOM 849 C CA . VAL A 1 106 ? -17.518 4.118 -2.848 1.00 78.69 106 VAL A CA 1
ATOM 850 C C . VAL A 1 106 ? -18.318 3.190 -1.952 1.00 78.69 106 VAL A C 1
ATOM 852 O O . VAL A 1 106 ? -18.537 3.468 -0.772 1.00 78.69 106 VAL A O 1
ATOM 855 N N . SER A 1 107 ? -18.795 2.090 -2.532 1.00 85.50 107 SER A N 1
ATOM 856 C CA . SER A 1 107 ? -19.558 1.088 -1.791 1.00 85.50 107 SER A CA 1
ATOM 857 C C . SER A 1 107 ? -18.646 0.354 -0.811 1.00 85.50 107 SER A C 1
ATOM 859 O O . SER A 1 107 ? -17.533 -0.020 -1.168 1.00 85.50 107 SER A O 1
ATOM 861 N N . ALA A 1 108 ? -19.143 0.031 0.384 1.00 85.94 108 ALA A N 1
ATOM 862 C CA . ALA A 1 108 ? -18.431 -0.861 1.306 1.00 85.94 108 ALA A CA 1
ATOM 863 C C . ALA A 1 108 ? -18.259 -2.290 0.745 1.00 85.94 108 ALA A C 1
ATOM 865 O O . ALA A 1 108 ? -17.479 -3.075 1.274 1.00 85.94 108 ALA A O 1
ATOM 866 N N . SER A 1 109 ? -18.995 -2.638 -0.317 1.00 89.44 109 SER A N 1
ATOM 867 C CA . SER A 1 109 ? -18.841 -3.899 -1.052 1.00 89.44 109 SER A CA 1
ATOM 868 C C . SER A 1 109 ? -17.729 -3.863 -2.104 1.00 89.44 109 SER A C 1
ATOM 870 O O . SER A 1 109 ? -17.504 -4.873 -2.768 1.00 89.44 109 SER A O 1
ATOM 872 N N . ASP A 1 110 ? -17.110 -2.704 -2.336 1.00 88.81 110 ASP A N 1
ATOM 873 C CA . ASP A 1 110 ? -16.019 -2.569 -3.294 1.00 88.81 110 ASP A CA 1
ATOM 874 C C . ASP A 1 110 ? -14.790 -3.349 -2.791 1.00 88.81 110 ASP A C 1
ATOM 876 O O . ASP A 1 110 ? -14.397 -3.188 -1.633 1.00 88.81 110 ASP A O 1
ATOM 880 N N . PRO A 1 111 ? -14.157 -4.204 -3.613 1.00 86.62 111 PRO A N 1
ATOM 881 C CA . PRO A 1 111 ? -12.980 -4.956 -3.187 1.00 86.62 111 PRO A CA 1
ATOM 882 C C . PRO A 1 111 ? -11.789 -4.064 -2.802 1.00 86.62 111 PRO A C 1
ATOM 884 O O . PRO A 1 111 ? -10.949 -4.501 -2.014 1.00 86.62 111 PRO A O 1
ATOM 887 N N . CYS A 1 112 ? -11.714 -2.833 -3.311 1.00 87.50 112 CYS A N 1
ATOM 888 C CA . CYS A 1 112 ? -10.675 -1.852 -2.995 1.00 87.50 112 CYS A CA 1
ATOM 889 C C . CYS A 1 112 ? -10.975 -1.057 -1.714 1.00 87.50 112 CYS A C 1
ATOM 891 O O . CYS A 1 112 ? -10.130 -0.288 -1.247 1.00 87.50 112 CYS A O 1
ATOM 893 N N . PHE A 1 113 ? -12.158 -1.247 -1.123 1.00 90.00 113 PHE A N 1
ATOM 894 C CA . PHE A 1 113 ? -12.512 -0.706 0.181 1.00 90.00 113 PHE A CA 1
ATOM 895 C C . PHE A 1 113 ? -11.899 -1.567 1.286 1.00 90.00 113 PHE A C 1
ATOM 897 O O . PHE A 1 113 ? -12.125 -2.778 1.352 1.00 90.00 113 PHE A O 1
ATOM 904 N N . LYS A 1 114 ? -11.134 -0.945 2.184 1.00 90.31 114 LYS A N 1
ATOM 905 C CA . LYS A 1 114 ? -10.551 -1.603 3.356 1.00 90.31 114 LYS A CA 1
ATOM 906 C C . LYS A 1 114 ? -10.791 -0.753 4.595 1.00 90.31 114 LYS A C 1
ATOM 908 O O . LYS A 1 114 ? -10.698 0.472 4.562 1.00 90.31 114 LYS A O 1
ATOM 913 N N . GLN A 1 115 ? -11.057 -1.424 5.706 1.00 92.88 115 GLN A N 1
ATOM 914 C CA . GLN A 1 115 ? -11.080 -0.818 7.027 1.00 92.88 115 GLN A CA 1
ATOM 915 C C . GLN A 1 115 ? -9.904 -1.385 7.815 1.00 92.88 115 GLN A C 1
ATOM 917 O O . GLN A 1 115 ? -9.759 -2.602 7.886 1.00 92.88 115 GLN A O 1
ATOM 922 N N . LEU A 1 116 ? -9.072 -0.508 8.372 1.00 94.4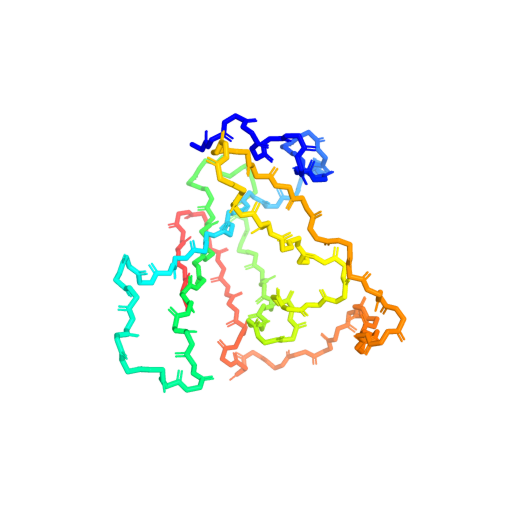4 116 LEU A N 1
ATOM 923 C CA . LEU A 1 116 ? -7.866 -0.883 9.105 1.00 94.44 116 LEU A CA 1
ATOM 924 C C . LEU A 1 116 ? -7.937 -0.349 10.531 1.00 94.44 116 LEU A C 1
ATOM 926 O O . LEU A 1 116 ? -8.115 0.849 10.757 1.00 94.44 116 LEU A O 1
ATOM 930 N N . THR A 1 117 ? -7.752 -1.230 11.496 1.00 95.62 117 THR A N 1
ATOM 931 C CA . THR A 1 117 ? -7.407 -0.940 12.888 1.00 95.62 117 THR A CA 1
ATOM 932 C C . THR A 1 117 ? -5.882 -0.942 13.059 1.00 95.62 117 THR A C 1
ATOM 934 O O . THR A 1 117 ? -5.169 -1.364 12.145 1.00 95.62 117 THR A O 1
ATOM 937 N N . PRO A 1 118 ? -5.328 -0.376 14.147 1.00 95.69 118 PRO A N 1
ATOM 938 C CA . PRO A 1 118 ? -3.887 -0.460 14.391 1.00 95.69 118 PRO A CA 1
ATOM 939 C C . PRO A 1 118 ? -3.400 -1.915 14.343 1.00 95.69 118 PRO A C 1
ATOM 941 O O . PRO A 1 118 ? -4.065 -2.770 14.919 1.00 95.69 118 PRO A O 1
ATOM 944 N N . ASP A 1 119 ? -2.249 -2.157 13.702 1.00 95.75 119 ASP A N 1
ATOM 945 C CA . ASP A 1 119 ? -1.652 -3.482 13.421 1.00 95.75 119 ASP A CA 1
ATOM 946 C C . ASP A 1 119 ? -2.238 -4.241 12.208 1.00 95.75 119 ASP A C 1
ATOM 948 O O . ASP A 1 119 ? -1.659 -5.230 11.755 1.00 95.75 119 ASP A O 1
ATOM 952 N N . ASP A 1 120 ? -3.333 -3.764 11.602 1.00 96.12 120 ASP A N 1
ATOM 953 C CA . ASP A 1 120 ? -3.890 -4.415 10.412 1.00 96.12 120 ASP A CA 1
ATOM 954 C C . ASP A 1 120 ? -2.992 -4.249 9.179 1.00 96.12 120 ASP A C 1
ATOM 956 O O . ASP A 1 120 ? -2.369 -3.209 8.943 1.00 96.12 120 ASP A O 1
ATOM 960 N N . THR A 1 121 ? -2.993 -5.280 8.332 1.00 93.62 121 THR A N 1
ATOM 961 C CA . THR A 1 121 ? -2.339 -5.286 7.019 1.00 93.62 121 THR A CA 1
ATOM 962 C C . THR A 1 121 ? -3.256 -5.910 5.972 1.00 93.62 121 THR A C 1
ATOM 964 O O . THR A 1 121 ? -3.859 -6.956 6.205 1.00 93.62 121 THR A O 1
ATOM 967 N N . VAL A 1 122 ? -3.339 -5.286 4.796 1.00 91.44 122 VAL A N 1
ATOM 968 C CA . VAL A 1 122 ? -4.142 -5.739 3.649 1.00 91.44 122 VAL A CA 1
ATOM 969 C C . VAL A 1 122 ? -3.316 -5.729 2.366 1.00 91.44 122 VAL A C 1
ATOM 971 O O . VAL A 1 122 ? -2.302 -5.035 2.274 1.00 91.44 122 VAL A O 1
ATOM 974 N N . SER A 1 123 ? -3.730 -6.527 1.382 1.00 86.50 123 SER A N 1
ATOM 975 C CA . SER A 1 123 ? -3.125 -6.628 0.045 1.00 86.50 123 SER A CA 1
ATOM 976 C C . SER A 1 123 ? -4.191 -6.622 -1.042 1.00 86.50 123 SER A C 1
ATOM 978 O O . SER A 1 123 ? -5.355 -6.958 -0.708 1.00 86.50 123 SER A O 1
#

pLDDT: mean 76.26, std 12.24, range [54.5, 96.12]

Organism: NCBI:txid2972119

Radius of gyration: 17.06 Å; chains: 1; bounding box: 47×31×41 Å

Sequence (123 aa):
MDKKLLSLMRYSTIDRQSGSPRLTLTLEAKSELDPVYRDSYSLTFKIARDSDDPQKEPCVIHWDPVEDGFGQSGIIILHHESNEELRPIQLELGQLPAKQLHPRDVSASDPCFKQLTPDDTVS

Secondary structure (DSSP, 8-state):
--HHHHTT-S--GGGSPTT---EEEEEEE-SSPPSS--S---EEEEEEE-TT-S--SPEEEE--TTTTTS-TTT---EEE-TTS-EEE----GGGS-----------TT-TTEEEE-TT-EE-